Protein AF-A0A1G4I4I5-F1 (afdb_monomer_lite)

Foldseek 3Di:
DDDDDDDPPPDPPP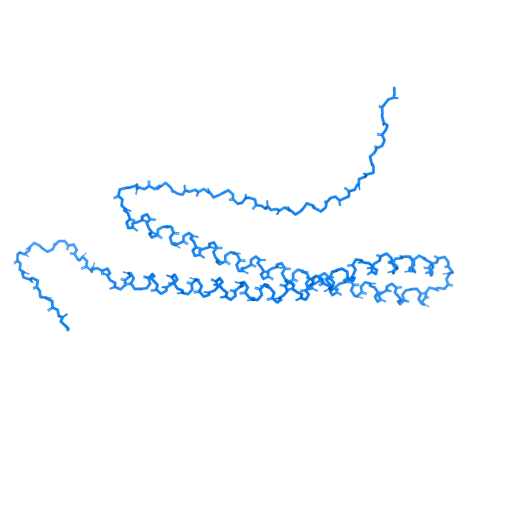PPPPPPDPDDDDPPPDVVVVVVVVLVVLLVVLVVVLVVLVVVLVVLVVVLVVLVVLLVVLVVQLVVDPDPVSVVVSVVVNVVSVVVSVVSVVVNVVSVVVSVVSSVVSVVVSVVSVVVVVVVVVPDDPPPPDDPDDDDDDDDD

pLDDT: mean 70.15, std 22.02, range [28.67, 96.56]

Secondary structure (DSSP, 8-state):
----------------------PPPP-TT-HHHHHHHHHHHHHHHHHHHHHHHHHHHHHHHHHHHHHHHHHHHHHHHHHH--SHHHHHHHHHHHHHHHHHHHHHHHHHHHHHHHHHHHHHHHHHHHHHHHHHHHHHHHT----PSP-----------

Radius of gyration: 29.22 Å; chains: 1; bounding box: 71×52×80 Å

Sequence (157 aa):
MLTKGAVVFWSAIAAVQVLTVTTAVNDATNTLAHGSNSWCTESQHLEATIAAVSKEVSARRRTAAQDELTMRMWNVARNAAAAGSERAKFALLYLYGLGTAQRNRENAAPLEQEATAVSRLLAARLENYAAAQAAADFSQPVINAPETARGTVTSRA

Organism: Trypanosoma equiperdum (NCBI:txid5694)

Structure (mmCIF, N/CA/C/O backbone):
data_AF-A0A1G4I4I5-F1
#
_entry.id   AF-A0A1G4I4I5-F1
#
loop_
_atom_site.group_PDB
_atom_site.id
_atom_site.type_symbol
_atom_site.label_atom_id
_atom_site.label_alt_id
_atom_site.label_comp_id
_atom_site.label_asym_id
_atom_site.label_entity_id
_atom_site.label_seq_id
_atom_site.pdbx_PDB_ins_code
_atom_site.Cartn_x
_atom_site.Cartn_y
_atom_site.Cartn_z
_atom_site.occupancy
_atom_site.B_iso_or_equiv
_atom_site.auth_seq_id
_atom_site.auth_comp_id
_atom_site.auth_asym_id
_atom_site.auth_atom_id
_atom_site.pdbx_PDB_model_num
ATOM 1 N N . MET A 1 1 ? 1.767 39.458 26.221 1.00 37.09 1 MET A N 1
ATOM 2 C CA . MET A 1 1 ? 1.439 38.017 26.283 1.00 37.09 1 MET A CA 1
ATOM 3 C C . MET A 1 1 ? 0.497 37.699 25.124 1.00 37.09 1 MET A C 1
ATOM 5 O O . MET A 1 1 ? -0.685 37.990 25.189 1.00 37.09 1 MET A O 1
ATOM 9 N N . LEU A 1 2 ? 1.076 37.243 24.016 1.00 28.67 2 LEU A N 1
ATOM 10 C CA . LEU A 1 2 ? 0.493 36.924 22.700 1.00 28.67 2 LEU A CA 1
ATOM 11 C C . LEU A 1 2 ? 1.082 35.532 22.392 1.00 28.67 2 LEU A C 1
ATOM 13 O O . LEU A 1 2 ? 2.274 35.361 22.607 1.00 28.67 2 LEU A O 1
ATOM 17 N N . THR A 1 3 ? 0.383 34.467 22.005 1.00 29.62 3 THR A N 1
ATOM 18 C CA . THR A 1 3 ? -0.608 34.260 20.934 1.00 29.62 3 THR A CA 1
ATOM 19 C C . THR A 1 3 ? -1.259 32.878 21.173 1.00 29.62 3 THR A C 1
ATOM 21 O O . THR A 1 3 ? -0.620 31.989 21.721 1.00 29.62 3 THR A O 1
ATOM 24 N N . LYS A 1 4 ? -2.587 32.740 21.054 1.00 31.20 4 LYS A N 1
ATOM 25 C CA . LYS A 1 4 ? -3.346 32.212 19.894 1.00 31.20 4 LYS A CA 1
ATOM 26 C C . LYS A 1 4 ? -2.904 30.823 19.402 1.00 31.20 4 LYS A C 1
ATOM 28 O O . LYS A 1 4 ? -1.755 30.611 19.045 1.00 31.20 4 LYS A O 1
ATOM 33 N N . GLY A 1 5 ? -3.873 29.905 19.398 1.00 39.44 5 GLY A N 1
ATOM 34 C CA . GLY A 1 5 ? -3.693 28.483 19.145 1.00 39.44 5 GLY A CA 1
ATOM 35 C C . GLY A 1 5 ? -3.458 28.084 17.692 1.00 39.44 5 GLY A C 1
ATOM 36 O O . GLY A 1 5 ? -3.638 28.862 16.760 1.00 39.44 5 GLY A O 1
ATOM 37 N N . ALA A 1 6 ? -3.109 26.811 17.540 1.00 31.81 6 ALA A N 1
ATOM 38 C CA . ALA A 1 6 ? -3.077 26.103 16.276 1.00 31.81 6 ALA A CA 1
ATOM 39 C C . ALA A 1 6 ? -3.621 24.689 16.514 1.00 31.81 6 ALA A C 1
ATOM 41 O O . ALA A 1 6 ? -2.998 23.858 17.173 1.00 31.81 6 ALA A O 1
ATOM 42 N N . VAL A 1 7 ? -4.824 24.449 15.997 1.00 32.94 7 VAL A N 1
ATOM 43 C CA . VAL A 1 7 ? -5.354 23.112 15.736 1.00 32.94 7 VAL A CA 1
ATOM 44 C C . VAL A 1 7 ? -4.457 22.513 14.658 1.00 32.94 7 VAL A C 1
ATOM 46 O O . VAL A 1 7 ? -4.441 22.998 13.528 1.00 32.94 7 VAL A O 1
ATOM 49 N N . VAL A 1 8 ? -3.666 21.501 15.010 1.00 35.94 8 VAL A N 1
ATOM 50 C CA . VAL A 1 8 ? -2.813 20.794 14.051 1.00 35.94 8 VAL A CA 1
ATOM 51 C C . VAL A 1 8 ? -3.710 19.865 13.234 1.00 35.94 8 VAL A C 1
ATOM 53 O O . VAL A 1 8 ? -3.944 18.715 13.596 1.00 35.94 8 VAL A O 1
ATOM 56 N N . PHE A 1 9 ? -4.259 20.398 12.143 1.00 31.33 9 PHE A N 1
ATOM 57 C CA . PHE A 1 9 ? -4.753 19.610 11.019 1.00 31.33 9 PHE A CA 1
ATOM 58 C C . PHE A 1 9 ? -3.569 18.796 10.488 1.00 31.33 9 PHE A C 1
ATOM 60 O O . PHE A 1 9 ? -2.602 19.359 9.977 1.00 31.33 9 PHE A O 1
ATOM 67 N N . TRP A 1 10 ? -3.608 17.475 10.651 1.00 32.09 10 TRP A N 1
ATOM 68 C CA . TRP A 1 10 ? -2.616 16.591 10.048 1.00 32.09 10 TRP A CA 1
ATOM 69 C C . TRP A 1 10 ? -2.856 16.551 8.540 1.00 32.09 10 TRP A C 1
ATOM 71 O O . TRP A 1 10 ? -3.684 15.795 8.036 1.00 32.09 10 TRP A O 1
ATOM 81 N N . SER A 1 11 ? -2.146 17.419 7.826 1.00 31.55 11 SER A N 1
ATOM 82 C CA . SER A 1 11 ? -1.996 17.361 6.380 1.00 31.55 11 SER A CA 1
ATOM 83 C C . SER A 1 11 ? -1.372 16.020 5.996 1.00 31.55 11 SER A C 1
ATOM 85 O 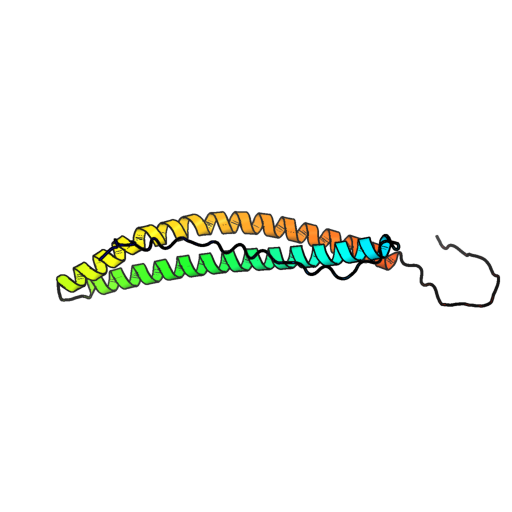O . SER A 1 11 ? -0.270 15.691 6.435 1.00 31.55 11 SER A O 1
ATOM 87 N N . ALA A 1 12 ? -2.064 15.254 5.154 1.00 36.25 12 ALA A N 1
ATOM 88 C CA . ALA A 1 12 ? -1.469 14.144 4.428 1.00 36.25 12 ALA A CA 1
ATOM 89 C C . ALA A 1 12 ? -0.418 14.715 3.465 1.00 36.25 12 ALA A C 1
ATOM 91 O O . ALA A 1 12 ? -0.733 15.153 2.360 1.00 36.25 12 ALA A O 1
ATOM 92 N N . ILE A 1 13 ? 0.837 14.759 3.907 1.00 36.09 13 ILE A N 1
ATOM 93 C CA . ILE A 1 13 ? 1.968 15.018 3.024 1.00 36.09 13 ILE A CA 1
ATOM 94 C C . ILE A 1 13 ? 2.162 13.735 2.219 1.00 36.09 13 ILE A C 1
ATOM 96 O O . ILE A 1 13 ? 2.796 12.785 2.677 1.00 36.09 13 ILE A O 1
ATOM 100 N N . ALA A 1 14 ? 1.590 13.695 1.017 1.00 43.66 14 ALA A N 1
ATOM 101 C CA . ALA A 1 14 ? 2.098 12.832 -0.034 1.00 43.66 14 ALA A CA 1
ATOM 102 C C . ALA A 1 14 ? 3.527 13.307 -0.323 1.00 43.66 14 ALA A C 1
ATOM 104 O O . ALA A 1 14 ? 3.743 14.269 -1.059 1.00 43.66 14 ALA A O 1
ATOM 105 N N . ALA A 1 15 ? 4.504 12.693 0.342 1.00 37.53 15 ALA A N 1
ATOM 106 C CA . ALA A 1 15 ? 5.907 12.909 0.054 1.00 37.53 15 ALA A CA 1
ATOM 107 C C . ALA A 1 15 ? 6.194 12.301 -1.324 1.00 37.53 15 ALA A C 1
ATOM 109 O O . ALA A 1 15 ? 6.621 11.155 -1.440 1.00 37.53 15 ALA A O 1
ATOM 110 N N . VAL A 1 16 ? 5.927 13.074 -2.378 1.00 39.69 16 VAL A N 1
ATOM 111 C CA . VAL A 1 16 ? 6.567 12.883 -3.676 1.00 39.69 16 VAL A CA 1
ATOM 112 C C . VAL A 1 16 ? 8.046 13.128 -3.416 1.00 39.69 16 VAL A C 1
ATOM 114 O O . VAL A 1 16 ? 8.497 14.268 -3.317 1.00 39.69 16 VAL A O 1
ATOM 117 N N . GLN A 1 17 ? 8.794 12.053 -3.186 1.00 39.28 17 GLN A N 1
ATOM 118 C CA . GLN A 1 17 ? 10.242 12.140 -3.138 1.00 39.28 17 GLN A CA 1
ATOM 119 C C . GLN A 1 17 ? 10.696 12.506 -4.548 1.00 39.28 17 GLN A C 1
ATOM 121 O O . GLN A 1 17 ? 10.663 11.680 -5.458 1.00 39.28 17 GLN A O 1
ATOM 126 N N . VAL A 1 18 ? 11.060 13.774 -4.733 1.00 37.41 18 VAL A N 1
ATOM 127 C CA . VAL A 1 18 ? 11.814 14.220 -5.900 1.00 37.41 18 VAL A CA 1
ATOM 128 C C . VAL A 1 18 ? 13.151 13.489 -5.832 1.00 37.41 18 VAL A C 1
ATOM 130 O O . VAL A 1 18 ? 14.021 13.835 -5.036 1.00 37.41 18 VAL A O 1
ATOM 133 N N . LEU A 1 19 ? 13.274 12.420 -6.615 1.00 37.25 19 LEU A N 1
ATOM 134 C CA . LEU A 1 19 ? 14.515 11.684 -6.790 1.00 37.25 19 LEU A CA 1
ATOM 135 C C . LEU A 1 19 ? 15.469 12.602 -7.568 1.00 37.25 19 LEU A C 1
ATOM 137 O O . LEU A 1 19 ? 15.355 12.751 -8.782 1.00 37.25 19 LEU A O 1
ATOM 141 N N . THR A 1 20 ? 16.373 13.290 -6.873 1.00 34.66 20 THR A N 1
ATOM 142 C CA . THR A 1 20 ? 17.447 14.046 -7.523 1.00 34.66 20 THR A CA 1
ATOM 143 C C . THR A 1 20 ? 18.436 13.057 -8.132 1.00 34.66 20 THR A C 1
ATOM 145 O O . THR A 1 20 ? 19.254 12.468 -7.428 1.00 34.66 20 THR A O 1
ATOM 148 N N . VAL A 1 21 ? 18.316 12.858 -9.445 1.00 43.41 21 VAL A N 1
ATOM 149 C CA . VAL A 1 21 ? 19.215 12.053 -10.276 1.00 43.41 21 VAL A CA 1
ATOM 150 C C . VAL A 1 21 ? 20.559 12.773 -10.384 1.00 43.41 21 VAL A C 1
ATOM 152 O O . VAL A 1 21 ? 20.654 13.850 -10.968 1.00 43.41 21 VAL A O 1
ATOM 155 N N . THR A 1 22 ? 21.617 12.180 -9.836 1.00 37.47 22 THR A N 1
ATOM 156 C CA . THR A 1 22 ? 22.992 12.555 -10.174 1.00 37.47 22 THR A CA 1
ATOM 157 C C . THR A 1 22 ? 23.312 11.965 -11.543 1.00 37.47 22 THR A C 1
ATOM 159 O O . THR A 1 22 ? 23.534 10.762 -11.669 1.00 37.47 22 THR A O 1
ATOM 162 N N . THR A 1 23 ? 23.298 12.792 -12.585 1.00 44.53 23 THR A N 1
ATOM 163 C CA . THR A 1 23 ? 23.715 12.395 -13.933 1.00 44.53 23 THR A CA 1
ATOM 164 C C . THR A 1 23 ? 25.219 12.117 -13.944 1.00 44.53 23 THR A C 1
ATOM 166 O O . THR A 1 23 ? 26.009 13.020 -13.659 1.00 44.53 23 THR A O 1
ATOM 169 N N . ALA A 1 24 ? 25.625 10.891 -14.277 1.00 44.00 24 ALA A N 1
ATOM 170 C CA . ALA A 1 24 ? 27.019 10.586 -14.586 1.00 44.00 24 ALA A CA 1
ATOM 171 C C . ALA A 1 24 ? 27.478 11.426 -15.793 1.00 44.00 24 ALA A C 1
ATOM 173 O O . ALA A 1 24 ? 26.716 11.648 -16.735 1.00 44.00 24 ALA A O 1
ATOM 174 N N . VAL A 1 25 ? 28.706 11.943 -15.719 1.00 41.78 25 VAL A N 1
ATOM 175 C CA . VAL A 1 25 ? 29.278 12.903 -16.673 1.00 41.78 25 VAL A CA 1
ATOM 176 C C . VAL A 1 25 ? 29.317 12.290 -18.077 1.00 41.78 25 VAL A C 1
ATOM 178 O O . VAL A 1 25 ? 29.929 11.248 -18.294 1.00 41.78 25 VAL A O 1
ATOM 181 N N . ASN A 1 26 ? 28.622 12.944 -19.009 1.00 44.88 26 ASN A N 1
ATOM 182 C CA . ASN A 1 26 ? 28.440 12.525 -20.395 1.00 44.88 26 ASN A CA 1
ATOM 183 C C . ASN A 1 26 ? 29.598 13.015 -21.275 1.00 44.88 26 ASN A C 1
ATOM 185 O O . ASN A 1 26 ? 29.906 14.207 -21.268 1.00 44.88 26 ASN A O 1
ATOM 189 N N . ASP A 1 27 ? 30.167 12.132 -22.095 1.00 45.25 27 ASP A N 1
ATOM 190 C CA . ASP A 1 27 ? 30.977 12.533 -23.248 1.00 45.25 27 ASP A CA 1
ATOM 191 C C . ASP A 1 27 ? 30.036 12.772 -24.442 1.00 45.25 27 ASP A C 1
ATOM 193 O O . ASP A 1 27 ? 29.489 11.840 -25.033 1.00 45.25 27 ASP A O 1
ATOM 197 N N . ALA A 1 28 ? 29.783 14.046 -24.751 1.00 52.50 28 ALA A N 1
ATOM 198 C CA . ALA A 1 28 ? 28.795 14.488 -25.740 1.00 52.50 28 ALA A CA 1
ATOM 199 C C . ALA A 1 28 ? 29.166 14.149 -27.199 1.00 52.50 28 ALA A C 1
ATOM 201 O O . ALA A 1 28 ? 28.379 14.408 -28.109 1.00 52.50 28 ALA A O 1
ATOM 202 N N . THR A 1 29 ? 30.353 13.589 -27.442 1.00 51.47 29 THR A N 1
ATOM 203 C CA . THR A 1 29 ? 30.849 13.289 -28.793 1.00 51.47 29 THR A CA 1
ATOM 204 C C . THR A 1 29 ? 30.511 11.878 -29.277 1.00 51.47 29 THR A C 1
ATOM 206 O O . THR A 1 29 ? 30.548 11.619 -30.479 1.00 51.47 29 THR A O 1
ATOM 209 N N . ASN A 1 30 ? 30.118 10.975 -28.374 1.00 48.97 30 ASN A N 1
ATOM 210 C CA . ASN A 1 30 ? 29.831 9.580 -28.696 1.00 48.97 30 ASN A CA 1
ATOM 211 C C . ASN A 1 30 ? 28.327 9.297 -28.560 1.00 48.97 30 ASN A C 1
ATOM 213 O O . ASN A 1 30 ? 27.836 8.827 -27.533 1.00 48.97 30 ASN A O 1
ATOM 217 N N . THR A 1 31 ? 27.574 9.633 -29.609 1.00 51.16 31 THR A N 1
ATOM 218 C CA . THR A 1 31 ? 26.100 9.591 -29.640 1.00 51.16 31 THR A CA 1
ATOM 219 C C . THR A 1 31 ? 25.519 8.204 -29.349 1.00 51.16 31 THR A C 1
ATOM 221 O O . THR A 1 31 ? 24.437 8.111 -28.771 1.00 51.16 31 THR A O 1
ATOM 224 N N . LEU A 1 32 ? 26.247 7.131 -29.676 1.00 45.31 32 LEU A N 1
ATOM 225 C CA . LEU A 1 32 ? 25.863 5.749 -29.367 1.00 45.31 32 LEU A CA 1
ATOM 226 C C . LEU A 1 32 ? 26.037 5.420 -27.879 1.00 45.31 32 LEU A C 1
ATOM 228 O O . LEU A 1 32 ? 25.131 4.856 -27.271 1.00 45.31 32 LEU A O 1
ATOM 232 N N . ALA A 1 33 ? 27.155 5.826 -27.269 1.00 48.62 33 ALA A N 1
ATOM 233 C CA . ALA A 1 33 ? 27.371 5.662 -25.830 1.00 48.62 33 ALA A CA 1
ATOM 234 C C . ALA A 1 33 ? 26.378 6.510 -25.011 1.00 48.62 33 ALA A C 1
ATOM 236 O O . ALA A 1 33 ? 25.849 6.055 -23.996 1.00 48.62 33 ALA A O 1
ATOM 237 N N . HIS A 1 34 ? 26.057 7.715 -25.493 1.00 52.47 34 HIS A N 1
ATOM 238 C CA . HIS A 1 34 ? 25.037 8.574 -24.896 1.00 52.47 34 HIS A CA 1
ATOM 239 C C . HIS A 1 34 ? 23.627 7.963 -25.011 1.00 52.47 34 HIS A C 1
ATOM 241 O O . HIS A 1 34 ? 22.888 7.923 -24.026 1.00 52.47 34 HIS A O 1
ATOM 247 N N . GLY A 1 35 ? 23.282 7.402 -26.178 1.00 52.84 35 GLY A N 1
ATOM 248 C CA . GLY A 1 35 ? 22.033 6.667 -26.399 1.00 52.84 35 GLY A CA 1
ATOM 249 C C . GLY A 1 35 ? 21.905 5.435 -25.498 1.00 52.84 35 GLY A C 1
ATOM 250 O O . GLY A 1 35 ? 20.894 5.284 -24.815 1.00 52.84 35 GLY A O 1
ATOM 251 N N . SER A 1 36 ? 22.959 4.619 -25.403 1.00 55.06 36 SER A N 1
ATOM 252 C CA . SER A 1 36 ? 22.995 3.425 -24.548 1.00 55.06 36 SER A CA 1
ATOM 253 C C . SER A 1 36 ? 22.812 3.757 -23.063 1.00 55.06 36 SER A C 1
ATOM 255 O O . SER A 1 36 ? 22.017 3.106 -22.388 1.00 55.06 36 SER A O 1
ATOM 257 N N . ASN A 1 37 ? 23.485 4.790 -22.540 1.00 60.53 37 ASN A N 1
ATOM 258 C CA . ASN A 1 37 ? 23.313 5.207 -21.142 1.00 60.53 37 ASN A CA 1
ATOM 259 C C . ASN A 1 37 ? 21.897 5.730 -20.856 1.00 60.53 37 ASN A C 1
ATOM 261 O O . ASN A 1 37 ? 21.353 5.476 -19.777 1.00 60.53 37 ASN A O 1
ATOM 265 N N . SER A 1 38 ? 21.280 6.427 -21.816 1.00 63.44 38 SER A N 1
ATOM 266 C CA . SER A 1 38 ? 19.898 6.902 -21.681 1.00 63.44 38 SER A CA 1
ATOM 267 C C . SER A 1 38 ? 18.894 5.745 -21.599 1.00 63.44 38 SER A C 1
ATOM 269 O O . SER A 1 38 ? 17.973 5.788 -20.785 1.00 63.44 38 SER A O 1
ATOM 271 N N . TRP A 1 39 ? 19.111 4.669 -22.365 1.00 66.25 39 TRP A N 1
ATOM 272 C CA . TRP A 1 39 ? 18.239 3.491 -22.376 1.00 66.25 39 TRP A CA 1
ATOM 273 C C . TRP A 1 39 ? 18.384 2.643 -21.113 1.00 66.25 39 TRP A C 1
ATOM 275 O O . TRP A 1 39 ? 17.376 2.243 -20.532 1.00 66.25 39 TRP A O 1
ATOM 285 N N . CYS A 1 40 ? 19.613 2.438 -20.629 1.00 70.06 40 CYS A N 1
ATOM 286 C CA . CYS A 1 40 ? 19.844 1.763 -19.351 1.00 70.06 40 CYS A CA 1
ATOM 287 C C . CYS A 1 40 ? 19.181 2.526 -18.192 1.00 70.06 40 CYS A C 1
ATOM 289 O O . CYS A 1 40 ? 18.522 1.920 -17.349 1.00 70.06 40 CYS A O 1
ATOM 291 N N . THR A 1 41 ? 19.282 3.859 -18.184 1.00 75.44 41 THR A N 1
ATOM 292 C CA . THR A 1 41 ? 18.648 4.703 -17.156 1.00 75.44 41 THR A CA 1
ATOM 293 C C . THR A 1 41 ? 17.118 4.613 -17.210 1.00 75.44 41 THR A C 1
ATOM 295 O O . THR A 1 41 ? 16.473 4.442 -16.176 1.00 75.44 41 THR A O 1
ATOM 298 N N . GLU A 1 42 ? 16.527 4.661 -18.408 1.00 77.25 42 GLU A N 1
ATOM 299 C CA . GLU A 1 42 ? 15.076 4.519 -18.590 1.00 77.25 42 GLU A CA 1
ATOM 300 C C . GLU A 1 42 ? 14.582 3.140 -18.121 1.00 77.25 42 GLU A C 1
ATOM 302 O O . GLU A 1 42 ? 13.574 3.057 -17.421 1.00 77.25 42 GLU A O 1
ATOM 307 N N . SER A 1 43 ? 15.306 2.058 -18.433 1.00 78.19 43 SER A N 1
ATOM 308 C CA . SER A 1 43 ? 14.938 0.702 -17.994 1.00 78.19 43 SER A CA 1
ATOM 309 C C . SER A 1 43 ? 14.896 0.575 -16.464 1.00 78.19 43 SER A C 1
ATOM 311 O O . SER A 1 43 ? 13.896 0.115 -15.910 1.00 78.19 43 SER A O 1
ATOM 313 N N . GLN A 1 44 ? 15.909 1.104 -15.768 1.00 80.75 44 GLN A N 1
ATOM 314 C CA . GLN A 1 44 ? 15.956 1.132 -14.303 1.00 80.75 44 GLN A CA 1
ATOM 315 C C . GLN A 1 44 ? 14.821 1.974 -13.710 1.00 80.75 44 GLN A C 1
ATOM 317 O O . GLN A 1 44 ? 14.230 1.604 -12.692 1.00 80.75 44 GLN A O 1
ATOM 322 N N . HIS A 1 45 ? 14.476 3.098 -14.345 1.00 80.44 45 HIS A N 1
ATOM 323 C CA . HIS A 1 45 ? 13.336 3.908 -13.923 1.00 80.44 45 HIS A CA 1
ATOM 324 C C . HIS A 1 45 ? 12.000 3.173 -14.083 1.00 80.44 45 HIS A C 1
ATOM 326 O O . HIS A 1 45 ? 11.150 3.256 -13.190 1.00 80.44 45 HIS A O 1
ATOM 332 N N . LEU A 1 46 ? 11.809 2.427 -15.173 1.00 84.38 46 LEU A N 1
ATOM 333 C CA . LEU A 1 46 ? 10.600 1.630 -15.392 1.00 84.38 46 LEU A CA 1
ATOM 334 C C . LEU A 1 46 ? 10.467 0.509 -14.352 1.00 84.38 46 LEU A C 1
ATOM 336 O O . LEU A 1 46 ? 9.399 0.364 -13.755 1.00 84.38 46 LEU A O 1
ATOM 340 N N . GLU A 1 47 ? 11.546 -0.223 -14.066 1.00 85.62 47 GLU A N 1
ATOM 341 C CA . GLU A 1 47 ? 11.575 -1.259 -13.023 1.00 85.62 47 GLU A CA 1
ATOM 342 C C . GLU A 1 47 ? 11.246 -0.692 -11.638 1.00 85.62 47 GLU A C 1
ATOM 344 O O . GLU A 1 47 ? 10.371 -1.210 -10.934 1.00 85.62 47 GLU A O 1
ATOM 349 N N . ALA A 1 48 ? 11.891 0.416 -11.261 1.00 82.81 48 ALA A N 1
ATOM 350 C CA . ALA A 1 48 ? 11.631 1.090 -9.994 1.00 82.81 48 ALA A CA 1
ATOM 351 C C . ALA A 1 48 ? 10.169 1.557 -9.884 1.00 82.81 48 ALA A C 1
ATOM 353 O O . ALA A 1 48 ? 9.553 1.426 -8.824 1.00 82.81 48 ALA A O 1
ATOM 354 N N . THR A 1 49 ? 9.589 2.050 -10.982 1.00 80.00 49 THR A N 1
ATOM 355 C CA . THR A 1 49 ? 8.185 2.480 -11.033 1.00 80.00 49 THR A CA 1
ATOM 356 C C . THR A 1 49 ? 7.233 1.299 -10.844 1.00 80.00 49 THR A C 1
ATOM 358 O O . THR A 1 49 ? 6.311 1.384 -10.032 1.00 80.00 49 THR A O 1
ATOM 361 N N . ILE A 1 50 ? 7.471 0.168 -11.518 1.00 85.06 50 ILE A N 1
ATOM 362 C CA . ILE A 1 50 ? 6.675 -1.059 -11.342 1.00 85.06 50 ILE A CA 1
ATOM 363 C C . ILE A 1 50 ? 6.741 -1.537 -9.883 1.00 85.06 50 ILE A C 1
ATOM 365 O O . ILE A 1 50 ? 5.707 -1.837 -9.276 1.00 85.06 50 ILE A O 1
ATOM 369 N N . ALA A 1 51 ? 7.939 -1.558 -9.292 1.00 84.19 51 ALA A N 1
ATOM 370 C CA . ALA A 1 51 ? 8.132 -1.949 -7.899 1.00 84.19 51 ALA A CA 1
ATOM 371 C C . ALA A 1 51 ? 7.412 -1.000 -6.922 1.00 84.19 51 ALA A C 1
ATOM 373 O O . ALA A 1 51 ? 6.778 -1.457 -5.966 1.00 84.19 51 ALA A O 1
ATOM 374 N N . ALA A 1 52 ? 7.459 0.312 -7.171 1.00 84.44 52 ALA A N 1
ATOM 375 C CA . ALA A 1 52 ? 6.777 1.316 -6.358 1.00 84.44 52 ALA A CA 1
ATOM 376 C C . ALA A 1 52 ? 5.248 1.168 -6.414 1.00 84.44 52 ALA A C 1
ATOM 378 O O . ALA A 1 52 ? 4.600 1.166 -5.365 1.00 84.44 52 ALA A O 1
ATOM 379 N N . VAL A 1 53 ? 4.680 0.966 -7.608 1.00 85.12 53 VAL A N 1
ATOM 380 C CA . VAL A 1 53 ? 3.242 0.712 -7.797 1.00 85.12 53 VAL A CA 1
ATOM 381 C C . VAL A 1 53 ? 2.806 -0.539 -7.026 1.00 85.12 53 VAL A C 1
ATOM 383 O O . VAL A 1 53 ? 1.850 -0.490 -6.252 1.00 85.12 53 VAL A O 1
ATOM 386 N N . SER A 1 54 ? 3.548 -1.643 -7.156 1.00 86.31 54 SER A N 1
ATOM 387 C CA . SER A 1 54 ? 3.265 -2.893 -6.433 1.00 86.31 54 SER A CA 1
ATOM 388 C C . SER A 1 54 ? 3.318 -2.720 -4.907 1.00 86.31 54 SER A C 1
ATOM 390 O O . SER A 1 54 ? 2.456 -3.220 -4.170 1.00 86.31 54 SER A O 1
ATOM 392 N N . LYS A 1 55 ? 4.306 -1.961 -4.416 1.00 86.00 55 LYS A N 1
ATOM 393 C CA . LYS A 1 55 ? 4.459 -1.651 -2.992 1.00 86.00 55 LYS A CA 1
ATOM 394 C C . LYS A 1 55 ? 3.282 -0.836 -2.458 1.00 86.00 55 LYS A C 1
ATOM 396 O O . LYS A 1 55 ? 2.778 -1.165 -1.383 1.00 86.00 55 LYS A O 1
ATOM 401 N N . GLU A 1 56 ? 2.840 0.185 -3.189 1.00 86.31 56 GLU A N 1
ATOM 402 C CA . GLU A 1 56 ? 1.701 1.027 -2.804 1.00 86.31 56 GLU A CA 1
ATOM 403 C C . GLU A 1 56 ? 0.403 0.211 -2.754 1.00 86.31 56 GLU A C 1
ATOM 405 O O . GLU A 1 56 ? -0.292 0.222 -1.737 1.00 86.31 56 GLU A O 1
ATOM 410 N N . VAL A 1 57 ? 0.120 -0.593 -3.786 1.00 86.88 57 VAL A N 1
ATOM 411 C CA . VAL A 1 57 ? -1.043 -1.500 -3.807 1.00 86.88 57 VAL A CA 1
ATOM 412 C C . VAL A 1 57 ? -1.032 -2.441 -2.600 1.00 86.88 57 VAL A C 1
ATOM 414 O O . VAL A 1 57 ? -2.023 -2.570 -1.878 1.00 86.88 57 VAL A O 1
ATOM 417 N N . SER A 1 58 ? 0.116 -3.064 -2.326 1.00 88.25 58 SER A N 1
ATOM 418 C CA . SER A 1 58 ? 0.283 -3.975 -1.190 1.00 88.25 58 SER A CA 1
ATOM 419 C C . SER A 1 58 ? 0.144 -3.268 0.162 1.00 88.25 58 SER A C 1
ATOM 421 O O . SER A 1 58 ? -0.315 -3.868 1.138 1.00 88.25 58 SER A O 1
ATOM 423 N N . ALA A 1 59 ? 0.554 -2.002 0.261 1.00 87.50 59 ALA A N 1
ATOM 424 C CA . ALA A 1 59 ? 0.355 -1.192 1.457 1.00 87.50 59 ALA A CA 1
ATOM 425 C C . ALA A 1 59 ? -1.135 -0.906 1.678 1.00 87.50 59 ALA A C 1
ATOM 427 O O . ALA A 1 59 ? -1.644 -1.192 2.760 1.00 87.50 59 ALA A O 1
ATOM 428 N N . ARG A 1 60 ? -1.860 -0.452 0.648 1.00 86.62 60 ARG A N 1
ATOM 429 C CA . ARG A 1 60 ? -3.294 -0.140 0.765 1.00 86.62 60 ARG A CA 1
ATOM 430 C C . ARG A 1 60 ? -4.149 -1.355 1.085 1.00 86.62 60 ARG A C 1
ATOM 432 O O . ARG A 1 60 ? -5.013 -1.261 1.954 1.00 86.62 60 ARG A O 1
ATOM 439 N N . ARG A 1 61 ? -3.862 -2.508 0.470 1.00 88.44 61 ARG A N 1
ATOM 440 C CA . ARG A 1 61 ? -4.500 -3.789 0.819 1.00 88.44 61 ARG A CA 1
ATOM 441 C C . ARG A 1 61 ? -4.341 -4.121 2.300 1.00 88.44 61 ARG A C 1
ATOM 443 O O . ARG A 1 61 ? -5.314 -4.473 2.963 1.00 88.44 61 ARG A O 1
ATOM 450 N N . ARG A 1 62 ? -3.118 -3.998 2.829 1.00 90.50 62 ARG A N 1
ATOM 451 C CA . ARG A 1 62 ? -2.837 -4.275 4.245 1.00 90.50 62 ARG A CA 1
ATOM 452 C C . ARG A 1 62 ? -3.561 -3.302 5.166 1.00 90.50 62 ARG A C 1
ATOM 454 O O . ARG A 1 62 ? -4.151 -3.759 6.139 1.00 90.50 62 ARG A O 1
ATOM 461 N N . THR A 1 63 ? -3.565 -2.011 4.843 1.00 90.06 63 THR A N 1
ATOM 462 C CA . THR A 1 63 ? -4.306 -1.001 5.609 1.00 90.06 63 THR A CA 1
ATOM 463 C C . THR A 1 63 ? -5.799 -1.309 5.626 1.00 90.06 63 THR A C 1
ATOM 465 O O . THR A 1 63 ? -6.384 -1.387 6.700 1.00 90.06 63 THR A O 1
ATOM 468 N N . ALA A 1 64 ? -6.405 -1.580 4.465 1.00 88.75 64 ALA A N 1
ATOM 469 C CA . ALA A 1 64 ? -7.822 -1.921 4.386 1.00 88.75 64 ALA A CA 1
ATOM 470 C C . ALA A 1 64 ? -8.154 -3.158 5.240 1.00 88.75 64 ALA A C 1
ATOM 472 O O . ALA A 1 64 ? -9.103 -3.121 6.017 1.00 88.75 64 ALA A O 1
ATOM 473 N N . ALA A 1 65 ? -7.338 -4.218 5.170 1.00 90.19 65 ALA A N 1
ATOM 474 C CA . ALA A 1 65 ? -7.513 -5.420 5.989 1.00 90.19 65 ALA A CA 1
ATOM 475 C C . ALA A 1 65 ? -7.365 -5.147 7.500 1.00 90.19 65 ALA A C 1
ATOM 477 O O . ALA A 1 65 ? -8.147 -5.656 8.307 1.00 90.19 65 ALA A O 1
ATOM 478 N N . GLN A 1 66 ? -6.382 -4.333 7.896 1.00 93.81 66 GLN A N 1
ATOM 479 C CA . GLN A 1 66 ? -6.175 -3.930 9.291 1.00 93.81 66 GLN A CA 1
ATOM 480 C C . GLN A 1 66 ? -7.335 -3.086 9.827 1.00 93.81 66 GLN A C 1
ATOM 482 O O . GLN A 1 66 ? -7.746 -3.279 10.976 1.00 93.81 66 GLN A O 1
ATOM 487 N N . ASP A 1 67 ? -7.902 -2.207 9.003 1.00 92.38 67 ASP A N 1
ATOM 488 C CA . ASP A 1 67 ? -9.084 -1.425 9.356 1.00 92.38 67 ASP A CA 1
ATOM 489 C C . ASP A 1 67 ? -10.285 -2.341 9.621 1.00 92.38 67 ASP A C 1
ATOM 491 O O . ASP A 1 67 ? -10.981 -2.171 10.625 1.00 92.38 67 ASP A O 1
ATOM 495 N N . GLU A 1 68 ? -10.506 -3.367 8.786 1.00 90.25 68 GLU A N 1
ATOM 496 C CA . GLU A 1 68 ? -11.593 -4.325 9.023 1.00 90.25 68 GLU A CA 1
ATOM 497 C C . GLU A 1 68 ? -11.427 -5.066 10.351 1.00 90.25 68 GLU A C 1
ATOM 499 O O . GLU A 1 68 ? -12.395 -5.237 11.099 1.00 90.25 68 GLU A O 1
ATOM 504 N N . LEU A 1 69 ? -10.205 -5.523 10.641 1.00 93.12 69 LEU A N 1
ATOM 505 C CA . LEU A 1 69 ? -9.889 -6.238 11.875 1.00 93.12 69 LEU A CA 1
ATOM 506 C C . LEU A 1 69 ? -10.103 -5.340 13.092 1.00 93.12 69 LEU A C 1
ATOM 508 O O . LEU A 1 69 ? -10.757 -5.751 14.050 1.00 93.12 69 LEU A O 1
ATOM 512 N N . THR A 1 70 ? -9.627 -4.100 13.029 1.00 94.12 70 THR A N 1
ATOM 513 C CA . THR A 1 70 ? -9.792 -3.105 14.096 1.00 94.12 70 THR A CA 1
ATOM 514 C C . THR A 1 70 ? -11.267 -2.823 14.365 1.00 94.12 70 THR A C 1
ATOM 516 O O . THR A 1 70 ? -11.714 -2.861 15.513 1.00 94.12 70 THR A O 1
ATOM 519 N N . MET A 1 71 ? -12.061 -2.654 13.308 1.00 94.12 71 MET A N 1
ATOM 520 C CA . MET A 1 71 ? -13.507 -2.462 13.410 1.00 94.12 71 MET A CA 1
ATOM 521 C C . MET A 1 71 ? -14.216 -3.667 14.040 1.00 94.12 71 MET A C 1
ATOM 523 O O . MET A 1 71 ? -15.094 -3.500 14.892 1.00 94.12 71 MET A O 1
ATOM 527 N N . ARG A 1 72 ? -13.825 -4.896 13.673 1.00 92.56 72 ARG A N 1
ATOM 528 C CA . ARG A 1 72 ? -14.352 -6.117 14.304 1.00 92.56 72 ARG A CA 1
ATOM 529 C C . ARG A 1 72 ? -13.979 -6.186 15.782 1.00 92.56 72 ARG A C 1
ATOM 531 O O . ARG A 1 72 ? -14.849 -6.489 16.595 1.00 92.56 72 ARG A O 1
ATOM 538 N N . MET A 1 73 ? -12.736 -5.861 16.138 1.00 94.88 73 MET A N 1
ATOM 539 C CA . MET A 1 73 ? -12.286 -5.845 17.533 1.00 94.88 73 MET A CA 1
ATOM 540 C C . MET A 1 73 ? -13.081 -4.850 18.373 1.00 94.88 73 MET A C 1
ATOM 542 O O . MET A 1 73 ? -13.561 -5.214 19.443 1.00 94.88 73 MET A O 1
ATOM 546 N N . TRP A 1 74 ? -13.287 -3.624 17.890 1.00 95.25 74 TRP A N 1
ATOM 547 C CA . TRP A 1 74 ? -14.091 -2.636 18.613 1.00 95.25 74 TRP A CA 1
ATOM 548 C C . TRP A 1 74 ? -15.548 -3.067 18.763 1.00 95.25 74 TRP A C 1
ATOM 550 O O . TRP A 1 74 ? -16.138 -2.862 19.820 1.00 95.25 74 TRP A O 1
ATOM 560 N N . ASN A 1 75 ? -16.122 -3.728 17.756 1.00 93.31 75 ASN A N 1
ATOM 561 C CA . ASN A 1 75 ? -17.467 -4.282 17.873 1.00 93.31 75 ASN A CA 1
ATOM 562 C C . ASN A 1 75 ? -17.549 -5.398 18.933 1.00 93.31 75 ASN A C 1
ATOM 564 O O . ASN A 1 75 ? -18.469 -5.403 19.749 1.00 93.31 75 ASN A O 1
ATOM 568 N N . VAL A 1 76 ? -16.578 -6.317 18.960 1.00 95.81 76 VAL A N 1
ATOM 569 C CA . VAL A 1 76 ? -16.499 -7.374 19.983 1.00 95.81 76 VAL A CA 1
ATOM 570 C C . VAL A 1 76 ? -16.313 -6.768 21.373 1.00 95.81 76 VAL A C 1
ATOM 572 O O . VAL A 1 76 ? -17.053 -7.116 22.290 1.00 95.81 76 VAL A O 1
ATOM 575 N N . ALA A 1 77 ? -15.392 -5.817 21.526 1.00 95.19 77 ALA A N 1
ATOM 576 C CA . ALA A 1 77 ? -15.115 -5.158 22.797 1.00 95.19 77 ALA A CA 1
ATOM 577 C C . ALA A 1 77 ? -16.325 -4.367 23.317 1.00 95.19 77 ALA A C 1
ATOM 579 O O . ALA A 1 77 ? -16.650 -4.440 24.499 1.00 95.19 77 ALA A O 1
ATOM 580 N N . ARG A 1 78 ? -17.072 -3.696 22.428 1.00 94.00 78 ARG A N 1
ATOM 581 C CA . ARG A 1 78 ? -18.356 -3.067 22.769 1.00 94.00 78 ARG A CA 1
ATOM 582 C C . ARG A 1 78 ? -19.354 -4.077 23.335 1.00 94.00 78 ARG A C 1
ATOM 584 O O . ARG A 1 78 ? -20.044 -3.767 24.299 1.00 94.00 78 ARG A O 1
ATOM 591 N N . ASN A 1 79 ? -19.456 -5.259 22.734 1.00 94.00 79 ASN A N 1
ATOM 592 C CA . ASN A 1 79 ? -20.420 -6.273 23.163 1.00 94.00 79 ASN A CA 1
ATOM 593 C C . ASN A 1 79 ? -19.980 -6.976 24.458 1.00 94.00 79 ASN A C 1
ATOM 595 O O . ASN A 1 79 ? -20.827 -7.347 25.266 1.00 94.00 79 ASN A O 1
ATOM 599 N N . ALA A 1 80 ? -18.669 -7.121 24.670 1.00 95.81 80 ALA A N 1
ATOM 600 C CA . ALA A 1 80 ? -18.087 -7.737 25.860 1.00 95.81 80 ALA A CA 1
ATOM 601 C C . ALA A 1 80 ? -18.011 -6.791 27.074 1.00 95.81 80 ALA A C 1
ATOM 603 O O . ALA A 1 80 ? -17.979 -7.257 28.211 1.00 95.81 80 ALA A O 1
ATOM 604 N N . ALA A 1 81 ? -17.980 -5.472 26.862 1.00 96.00 81 ALA A N 1
ATOM 605 C CA . ALA A 1 81 ? -17.845 -4.498 27.941 1.00 96.00 81 ALA A CA 1
ATOM 606 C C . ALA A 1 81 ? -19.040 -4.548 28.905 1.00 96.00 81 ALA A C 1
ATOM 608 O O . ALA A 1 81 ? -20.187 -4.403 28.489 1.00 96.00 81 ALA A O 1
ATOM 609 N N . ALA A 1 82 ? -18.778 -4.707 30.205 1.00 93.56 82 ALA A N 1
ATOM 610 C CA . ALA A 1 82 ? -19.818 -4.760 31.235 1.00 93.56 82 ALA A CA 1
ATOM 611 C C . ALA A 1 82 ? -20.356 -3.361 31.592 1.00 93.56 82 ALA A C 1
ATOM 613 O O . ALA A 1 82 ? -21.566 -3.176 31.756 1.00 93.56 82 ALA A O 1
ATOM 614 N N . ALA A 1 83 ? -19.469 -2.363 31.655 1.00 96.56 83 ALA A N 1
ATOM 615 C CA . ALA A 1 83 ? -19.803 -0.985 31.997 1.00 96.56 83 ALA A CA 1
ATOM 616 C C . ALA A 1 83 ? -20.356 -0.205 30.791 1.00 96.56 83 ALA A C 1
ATOM 618 O O . ALA A 1 83 ? -19.805 -0.248 29.689 1.00 96.56 83 ALA A O 1
ATOM 619 N N . GLY A 1 84 ? -21.423 0.574 31.002 1.00 94.25 84 GLY A N 1
ATOM 620 C CA . GLY A 1 84 ? -22.030 1.400 29.948 1.00 94.25 84 GLY A CA 1
ATOM 621 C C . GLY A 1 84 ? -21.077 2.448 29.359 1.00 94.25 84 GLY A C 1
ATOM 622 O O . GLY A 1 84 ? -21.074 2.671 28.150 1.00 94.25 84 GLY A O 1
ATOM 623 N N . SER A 1 85 ? -20.208 3.032 30.188 1.00 94.19 85 SER A N 1
ATOM 624 C CA . SER A 1 85 ? -19.184 3.990 29.752 1.00 94.19 85 SER A CA 1
ATOM 625 C C . SER A 1 85 ? -18.150 3.364 28.810 1.00 94.19 85 SER A C 1
ATOM 627 O O . SER A 1 85 ? -17.685 4.013 27.877 1.00 94.19 85 SER A O 1
ATOM 629 N N . GLU A 1 86 ? -17.810 2.094 29.012 1.00 93.81 86 GLU A N 1
ATOM 630 C CA . GLU A 1 86 ? -16.852 1.367 28.182 1.00 93.81 86 GLU A CA 1
ATOM 631 C C . GLU A 1 86 ? -17.481 0.897 26.866 1.00 93.81 86 GLU A C 1
ATOM 633 O O . GLU A 1 86 ? -16.880 1.069 25.803 1.00 93.81 86 GLU A O 1
ATOM 638 N N . ARG A 1 87 ? -18.753 0.467 26.896 1.00 95.88 87 ARG A N 1
ATOM 639 C CA . ARG A 1 87 ? -19.547 0.268 25.669 1.00 95.88 87 ARG A CA 1
ATOM 640 C C . ARG A 1 87 ? -19.583 1.535 24.810 1.00 95.88 87 ARG A C 1
ATOM 642 O O . ARG A 1 87 ? -19.380 1.456 23.599 1.00 95.88 87 ARG A O 1
ATOM 649 N N . ALA A 1 88 ? -19.805 2.698 25.427 1.00 95.00 88 ALA A N 1
ATOM 650 C CA . ALA A 1 88 ? -19.855 3.980 24.724 1.00 95.00 88 ALA A CA 1
ATOM 651 C C . ALA A 1 88 ? -18.510 4.351 24.073 1.00 95.00 88 ALA A C 1
ATOM 653 O O . ALA A 1 88 ? -18.493 4.811 22.931 1.00 95.00 88 ALA A O 1
ATOM 654 N N . LYS A 1 89 ? -17.377 4.089 24.744 1.00 96.12 89 LYS A N 1
ATOM 655 C CA . LYS A 1 89 ? -16.033 4.297 24.172 1.00 96.12 89 LYS A CA 1
ATOM 656 C C . LYS A 1 89 ? -15.816 3.466 22.907 1.00 96.12 89 LYS A C 1
ATOM 658 O O . LYS A 1 89 ? -15.420 4.012 21.880 1.00 96.12 89 LYS A O 1
ATOM 663 N N . PHE A 1 90 ? -16.111 2.166 22.949 1.00 95.19 90 PHE A N 1
ATOM 664 C CA . PHE A 1 90 ? -15.951 1.303 21.775 1.00 95.19 90 PHE A CA 1
ATOM 665 C C . PHE A 1 90 ? -16.947 1.628 20.657 1.00 95.19 90 PHE A C 1
ATOM 667 O O . PHE A 1 90 ? -16.597 1.521 19.484 1.00 95.19 90 PHE A O 1
ATOM 674 N N . ALA A 1 91 ? -18.158 2.083 20.992 1.00 92.88 91 ALA A N 1
ATOM 675 C CA . ALA A 1 91 ? -19.110 2.580 20.001 1.00 92.88 91 ALA A CA 1
ATOM 676 C C . ALA A 1 91 ? -18.590 3.836 19.277 1.00 92.88 91 ALA A C 1
ATOM 678 O O . ALA A 1 91 ? -18.708 3.921 18.056 1.00 92.88 91 ALA A O 1
ATOM 679 N N . LEU A 1 92 ? -17.971 4.773 20.003 1.00 93.88 92 LEU A N 1
ATOM 680 C CA . LEU A 1 92 ? -17.340 5.959 19.416 1.00 93.88 92 LEU A CA 1
ATOM 681 C C . LEU A 1 92 ? -16.155 5.595 18.517 1.00 93.88 92 LEU A C 1
ATOM 683 O O . LEU A 1 92 ? -16.074 6.099 17.400 1.00 93.88 92 LEU A O 1
ATOM 687 N N . LEU A 1 93 ? -15.274 4.695 18.968 1.00 94.12 93 LEU A N 1
ATOM 688 C CA . LEU A 1 93 ? -14.158 4.206 18.151 1.00 94.12 93 LEU A CA 1
ATOM 689 C C . LEU A 1 93 ? -14.661 3.550 16.861 1.00 94.12 93 LEU A C 1
ATOM 691 O O . LEU A 1 93 ? -14.184 3.881 15.779 1.00 94.12 93 LEU A O 1
ATOM 695 N N . TYR A 1 94 ? -15.680 2.695 16.958 1.00 91.56 94 TYR A N 1
ATOM 696 C CA . TYR A 1 94 ? -16.306 2.064 15.798 1.00 91.56 94 TYR A CA 1
ATOM 697 C C . TYR A 1 94 ? -16.867 3.095 14.808 1.00 91.56 94 TYR A C 1
ATOM 699 O O . TYR A 1 94 ? -16.576 3.025 13.618 1.00 91.56 94 TYR A O 1
ATOM 707 N N . LEU A 1 95 ? -17.625 4.089 15.280 1.00 89.56 95 LEU A N 1
ATOM 708 C CA . LEU A 1 95 ? -18.164 5.146 14.415 1.00 89.56 95 LEU A CA 1
ATOM 709 C C . LEU A 1 95 ? -17.059 5.977 13.752 1.00 89.56 95 LEU A C 1
ATOM 711 O O . LEU A 1 95 ? -17.152 6.276 12.563 1.00 89.56 95 LEU A O 1
ATOM 715 N N . TYR A 1 96 ? -16.005 6.309 14.498 1.00 88.50 96 TYR A N 1
ATOM 716 C CA . TYR A 1 96 ? -14.844 7.019 13.967 1.00 88.50 96 TYR A CA 1
ATOM 717 C C . TYR A 1 96 ? -14.133 6.213 12.869 1.00 88.50 96 TYR A C 1
ATOM 719 O O . TYR A 1 96 ? -13.852 6.737 11.790 1.00 88.50 96 TYR A O 1
ATOM 727 N N . GLY A 1 97 ? -13.875 4.926 13.117 1.00 89.06 97 GLY A N 1
ATOM 728 C CA . GLY A 1 97 ? -13.195 4.052 12.162 1.00 89.06 97 GLY A CA 1
ATOM 729 C C . GLY A 1 97 ? -13.999 3.775 10.901 1.00 89.06 97 GLY A C 1
ATOM 730 O O . GLY A 1 97 ? -13.402 3.596 9.844 1.00 89.06 97 GLY A O 1
ATOM 731 N N . LEU A 1 98 ? -15.334 3.791 10.981 1.00 88.44 98 LEU A N 1
ATOM 732 C CA . LEU A 1 98 ? -16.220 3.454 9.866 1.00 88.44 98 LEU A CA 1
ATOM 733 C C . LEU A 1 98 ? -15.927 4.297 8.618 1.00 88.44 98 LEU A C 1
ATOM 735 O O . LEU A 1 98 ? -15.772 3.752 7.528 1.00 88.44 98 LEU A O 1
ATOM 739 N N . GLY A 1 99 ? -15.791 5.616 8.781 1.00 84.62 99 GLY A N 1
ATOM 740 C CA . GLY A 1 99 ? -15.530 6.518 7.658 1.00 84.62 99 GLY A CA 1
ATOM 741 C C . GLY A 1 99 ? -14.154 6.306 7.021 1.00 84.62 99 GLY A C 1
ATOM 742 O O . GLY A 1 99 ? -14.016 6.379 5.803 1.00 84.62 99 GLY A O 1
ATOM 743 N N . THR A 1 100 ? -13.128 6.027 7.827 1.00 86.06 100 THR A N 1
ATOM 744 C CA . THR A 1 100 ? -11.765 5.786 7.329 1.00 86.06 100 THR A CA 1
ATOM 745 C C . THR A 1 100 ? -11.644 4.419 6.663 1.00 86.06 100 THR A C 1
ATOM 747 O O . THR A 1 100 ? -11.156 4.344 5.538 1.00 86.06 100 THR A O 1
ATOM 750 N N . ALA A 1 101 ? -12.175 3.370 7.293 1.00 88.25 101 ALA A N 1
ATOM 751 C CA . ALA A 1 101 ? -12.188 2.015 6.752 1.00 88.25 101 ALA A CA 1
ATOM 752 C C . ALA A 1 101 ? -12.940 1.944 5.415 1.00 88.25 101 ALA A C 1
ATOM 754 O O . ALA A 1 101 ? -12.482 1.292 4.477 1.00 88.25 101 ALA A O 1
ATOM 755 N N . GLN A 1 102 ? -14.072 2.649 5.306 1.00 87.88 102 GLN A N 1
ATOM 756 C CA . GLN A 1 102 ? -14.855 2.693 4.074 1.00 87.88 102 GLN A CA 1
ATOM 757 C C . GLN A 1 102 ? -14.073 3.350 2.933 1.00 87.88 102 GLN A C 1
ATOM 759 O O . GLN A 1 102 ? -13.924 2.742 1.876 1.00 87.88 102 GLN A O 1
ATOM 764 N N . ARG A 1 103 ? -13.489 4.534 3.165 1.00 86.94 103 ARG A N 1
ATOM 765 C CA . ARG A 1 103 ? -12.652 5.210 2.159 1.00 86.94 103 ARG A CA 1
ATOM 766 C C . ARG A 1 103 ? -11.459 4.358 1.734 1.00 86.94 103 ARG A C 1
ATOM 768 O O . ARG A 1 103 ? -11.133 4.299 0.553 1.00 86.94 103 ARG A O 1
ATOM 775 N N . ASN A 1 104 ? -10.800 3.691 2.680 1.00 86.38 104 ASN A N 1
ATOM 776 C CA . ASN A 1 104 ? -9.644 2.851 2.376 1.00 86.38 104 ASN A CA 1
ATOM 777 C C . ASN A 1 104 ? -10.029 1.631 1.527 1.00 86.38 104 ASN A C 1
ATOM 779 O O . ASN A 1 104 ? -9.299 1.295 0.598 1.00 86.38 104 ASN A O 1
ATOM 783 N N . ARG A 1 105 ? -11.191 1.017 1.782 1.00 85.00 105 ARG A N 1
ATOM 784 C CA . ARG A 1 105 ? -11.741 -0.053 0.934 1.00 85.00 105 ARG A CA 1
ATOM 785 C C . ARG A 1 105 ? -12.107 0.440 -0.463 1.00 85.00 105 ARG A C 1
ATOM 787 O O . ARG A 1 105 ? -11.693 -0.173 -1.443 1.00 85.00 105 ARG A O 1
ATOM 794 N N . GLU A 1 106 ? -12.854 1.539 -0.550 1.00 84.88 106 GLU A N 1
ATOM 795 C CA . GLU A 1 106 ? -13.302 2.121 -1.823 1.00 84.88 106 GLU A CA 1
ATOM 796 C C . GLU A 1 106 ? -12.126 2.530 -2.711 1.00 84.88 106 GLU A C 1
ATOM 798 O O . GLU A 1 106 ? -12.199 2.370 -3.922 1.00 84.88 106 GLU A O 1
ATOM 803 N N . ASN A 1 107 ? -11.020 2.982 -2.116 1.00 80.25 107 ASN A N 1
ATOM 804 C CA . ASN A 1 107 ? -9.819 3.371 -2.851 1.00 80.25 107 ASN A CA 1
ATOM 805 C C . ASN A 1 107 ? -8.886 2.198 -3.191 1.00 80.25 107 ASN A C 1
ATOM 807 O O . ASN A 1 107 ? -8.024 2.357 -4.051 1.00 80.25 107 ASN A O 1
ATOM 811 N N . ALA A 1 108 ? -8.989 1.047 -2.517 1.00 80.06 108 ALA A N 1
ATOM 812 C CA . ALA A 1 108 ? -8.075 -0.078 -2.733 1.00 80.06 108 ALA A CA 1
ATOM 813 C C . ALA A 1 108 ? -8.393 -0.855 -4.023 1.00 80.06 108 ALA A C 1
ATOM 815 O O . ALA A 1 108 ? -7.495 -1.111 -4.821 1.00 80.06 108 ALA A O 1
ATOM 816 N N . ALA A 1 109 ? -9.667 -1.181 -4.260 1.00 73.69 109 ALA A N 1
ATOM 817 C CA . ALA A 1 109 ? -10.094 -1.955 -5.428 1.00 73.69 109 ALA A CA 1
ATOM 818 C C . ALA A 1 109 ? -9.827 -1.270 -6.793 1.00 73.69 109 ALA A C 1
ATOM 820 O O . ALA A 1 109 ? -9.227 -1.910 -7.658 1.00 73.69 109 ALA A O 1
ATOM 821 N N . PRO A 1 110 ? -10.206 0.006 -7.023 1.00 78.00 110 PRO A N 1
ATOM 822 C CA . PRO A 1 110 ? -9.906 0.680 -8.287 1.00 78.00 110 PRO A CA 1
ATOM 823 C C . PRO A 1 110 ? -8.399 0.887 -8.474 1.00 78.00 110 PRO A C 1
ATOM 825 O O . PRO A 1 110 ? -7.892 0.699 -9.578 1.00 78.00 110 PRO A O 1
ATOM 828 N N . LEU A 1 111 ? -7.663 1.166 -7.389 1.00 80.00 111 LEU A N 1
ATOM 829 C CA . LEU A 1 111 ? -6.209 1.298 -7.447 1.00 80.00 111 LEU A CA 1
ATOM 830 C C . LEU A 1 111 ? -5.540 0.008 -7.928 1.00 80.00 111 LEU A C 1
ATOM 832 O O . LEU A 1 111 ? -4.603 0.078 -8.710 1.00 80.00 111 LEU A O 1
ATOM 836 N N . GLU A 1 112 ? -5.996 -1.166 -7.493 1.00 80.06 112 GLU A N 1
ATOM 837 C CA . GLU A 1 112 ? -5.448 -2.447 -7.959 1.00 80.06 112 GLU A CA 1
ATOM 838 C C . GLU A 1 112 ? -5.642 -2.660 -9.459 1.00 80.06 112 GLU A C 1
ATOM 840 O O . GLU A 1 112 ? -4.735 -3.147 -10.143 1.00 80.06 112 GLU A O 1
ATOM 845 N N . GLN A 1 113 ? -6.817 -2.301 -9.972 1.00 80.81 113 GLN A N 1
ATOM 846 C CA . GLN A 1 113 ? -7.135 -2.448 -11.386 1.00 80.81 113 GLN A CA 1
ATOM 847 C C . GLN A 1 113 ? -6.281 -1.504 -12.239 1.00 80.81 113 GLN A C 1
ATOM 849 O O . GLN A 1 113 ? -5.651 -1.946 -13.204 1.00 80.81 113 GLN A O 1
ATOM 854 N N . GLU A 1 114 ? -6.208 -0.230 -11.854 1.00 82.00 114 GLU A N 1
ATOM 855 C CA . GLU A 1 114 ? -5.381 0.773 -12.528 1.0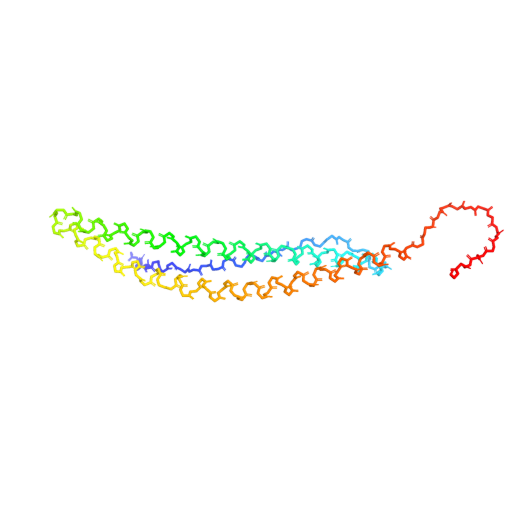0 82.00 114 GLU A CA 1
ATOM 856 C C . GLU A 1 114 ? -3.891 0.430 -12.431 1.00 82.00 114 GLU A C 1
ATOM 858 O O . GLU A 1 114 ? -3.187 0.442 -13.440 1.00 82.00 114 GLU A O 1
ATOM 863 N N . ALA A 1 115 ? -3.418 0.028 -11.250 1.00 84.06 115 ALA A N 1
ATOM 864 C CA . ALA A 1 115 ? -2.045 -0.412 -11.037 1.00 84.06 115 ALA A CA 1
ATOM 865 C C . ALA A 1 115 ? -1.691 -1.613 -11.917 1.00 84.06 115 ALA A C 1
ATOM 867 O O . ALA A 1 115 ? -0.626 -1.629 -12.522 1.00 84.06 115 ALA A O 1
ATOM 868 N N . THR A 1 116 ? -2.589 -2.593 -12.052 1.00 85.50 116 THR A N 1
ATOM 869 C CA . THR A 1 116 ? -2.362 -3.753 -12.926 1.00 85.50 116 THR A CA 1
ATOM 870 C C . THR A 1 116 ? -2.241 -3.335 -14.391 1.00 85.50 116 THR A C 1
ATOM 872 O O . THR A 1 116 ? -1.359 -3.822 -15.103 1.00 85.50 116 THR A O 1
ATOM 875 N N . ALA A 1 117 ? -3.108 -2.429 -14.853 1.00 81.62 117 ALA A N 1
ATOM 876 C CA . ALA A 1 117 ? -3.065 -1.920 -16.219 1.00 81.62 117 ALA A CA 1
ATOM 877 C C . ALA A 1 117 ? -1.765 -1.145 -16.494 1.00 81.62 117 ALA A C 1
ATOM 879 O O . ALA A 1 117 ? -1.081 -1.417 -17.482 1.00 81.62 117 ALA A O 1
ATOM 880 N N . VAL A 1 118 ? -1.384 -0.241 -15.586 1.00 81.81 118 VAL A N 1
ATOM 881 C CA . VAL A 1 118 ? -0.148 0.545 -15.690 1.00 81.81 118 VAL A CA 1
ATOM 882 C C . VAL A 1 118 ? 1.083 -0.356 -15.613 1.00 81.81 118 VAL A C 1
ATOM 884 O O . VAL A 1 118 ? 1.958 -0.253 -16.467 1.00 81.81 118 VAL A O 1
ATOM 887 N N . SER A 1 119 ? 1.151 -1.291 -14.662 1.00 84.31 119 SER A N 1
ATOM 888 C CA . SER A 1 119 ? 2.278 -2.222 -14.545 1.00 84.31 119 SER A CA 1
ATOM 889 C C . SER A 1 119 ? 2.445 -3.093 -15.790 1.00 84.31 119 SER A C 1
ATOM 891 O O . SER A 1 119 ? 3.578 -3.309 -16.207 1.00 84.31 119 SER A O 1
ATOM 893 N N . ARG A 1 120 ? 1.354 -3.544 -16.429 1.00 86.62 120 ARG A N 1
ATOM 894 C CA . ARG A 1 120 ? 1.435 -4.260 -17.717 1.00 86.62 120 ARG A CA 1
ATOM 895 C C . ARG A 1 120 ? 2.015 -3.391 -18.826 1.00 86.62 120 ARG A C 1
ATOM 897 O O . ARG A 1 120 ? 2.870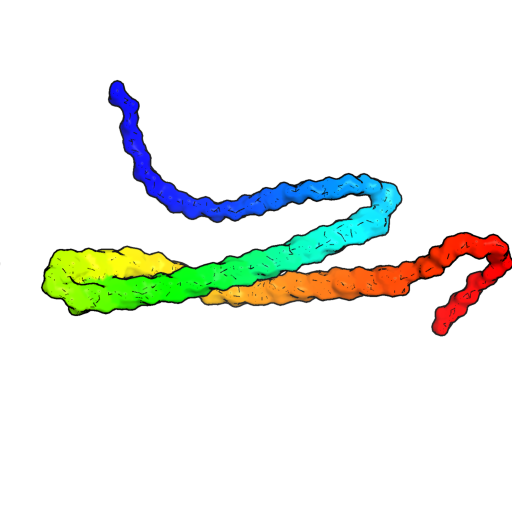 -3.862 -19.568 1.00 86.62 120 ARG A O 1
ATOM 904 N N . LEU A 1 121 ? 1.571 -2.140 -18.933 1.00 86.50 121 LEU A N 1
ATOM 905 C CA . LEU A 1 121 ? 2.086 -1.210 -19.939 1.00 86.50 121 LEU A CA 1
ATOM 906 C C . LEU A 1 121 ? 3.585 -0.939 -19.735 1.00 86.50 121 LEU A C 1
ATOM 908 O O . LEU A 1 121 ? 4.356 -0.969 -20.692 1.00 86.50 121 LEU A O 1
ATOM 912 N N . LEU A 1 122 ? 3.999 -0.703 -18.487 1.00 85.31 122 LEU A N 1
ATOM 913 C CA . LEU A 1 122 ? 5.400 -0.468 -18.138 1.00 85.31 122 LEU A CA 1
ATOM 914 C C . LEU A 1 122 ? 6.263 -1.715 -18.380 1.00 85.31 122 LEU A C 1
ATOM 916 O O . LEU A 1 122 ? 7.366 -1.584 -18.905 1.00 85.31 122 LEU A O 1
ATOM 920 N N . ALA A 1 123 ? 5.756 -2.911 -18.065 1.00 84.94 123 ALA A N 1
ATOM 921 C CA . ALA A 1 123 ? 6.453 -4.171 -18.322 1.00 84.94 123 ALA A CA 1
ATOM 922 C C . ALA A 1 123 ? 6.643 -4.423 -19.825 1.00 84.94 123 ALA A C 1
ATOM 924 O O . ALA A 1 123 ? 7.757 -4.697 -20.255 1.00 84.94 123 ALA A O 1
ATOM 925 N N . ALA A 1 124 ? 5.604 -4.222 -20.643 1.00 85.81 124 ALA A N 1
ATOM 926 C CA . ALA A 1 124 ? 5.720 -4.334 -22.099 1.00 85.81 124 ALA A CA 1
ATOM 927 C C . ALA A 1 124 ? 6.742 -3.335 -22.671 1.00 85.81 124 ALA A C 1
ATOM 929 O O . ALA A 1 124 ? 7.494 -3.640 -23.597 1.00 85.81 124 ALA A O 1
ATOM 930 N N . ARG A 1 125 ? 6.806 -2.125 -22.103 1.00 83.88 125 ARG A N 1
ATOM 931 C CA . ARG A 1 125 ? 7.813 -1.133 -22.489 1.00 83.88 125 ARG A CA 1
ATOM 932 C C . ARG A 1 125 ? 9.228 -1.586 -22.116 1.00 83.88 125 ARG A C 1
ATOM 934 O O . ARG A 1 125 ? 10.134 -1.413 -22.925 1.00 83.88 125 ARG A O 1
ATOM 941 N N . LEU A 1 126 ? 9.409 -2.186 -20.942 1.00 84.50 126 LEU A N 1
ATOM 942 C CA . LEU A 1 126 ? 10.683 -2.761 -20.509 1.00 84.50 126 LEU A CA 1
ATOM 943 C C . LEU A 1 126 ? 11.128 -3.919 -21.422 1.00 84.50 126 LEU A C 1
ATOM 945 O O . LEU A 1 126 ? 12.285 -3.957 -21.830 1.00 84.50 126 LEU A O 1
ATOM 949 N N . GLU A 1 127 ? 10.209 -4.806 -21.811 1.00 83.94 127 GLU A N 1
ATOM 950 C CA . GLU A 1 127 ? 10.474 -5.899 -22.761 1.00 83.94 127 GLU A CA 1
ATOM 951 C C . GLU A 1 127 ? 10.946 -5.374 -24.124 1.00 83.94 127 GLU A C 1
ATOM 953 O O . GLU A 1 127 ? 11.916 -5.885 -24.683 1.00 83.94 127 GLU A O 1
ATOM 958 N N . ASN A 1 128 ? 10.322 -4.306 -24.633 1.00 82.69 128 ASN A N 1
ATOM 959 C CA . ASN A 1 128 ? 10.756 -3.662 -25.874 1.00 82.69 128 ASN A CA 1
ATOM 960 C C . ASN A 1 128 ? 12.172 -3.077 -25.762 1.00 82.69 128 ASN A C 1
ATOM 962 O O . ASN A 1 128 ? 12.952 -3.192 -26.708 1.00 82.69 128 ASN A O 1
ATOM 966 N N . TYR A 1 129 ? 12.523 -2.476 -24.619 1.00 78.12 129 TYR A N 1
ATOM 967 C CA . TYR A 1 129 ? 13.888 -1.998 -24.379 1.00 78.12 129 TYR A CA 1
ATOM 968 C C . TYR A 1 129 ? 14.894 -3.152 -24.333 1.00 78.12 129 TYR A C 1
ATOM 970 O O . TYR A 1 129 ? 15.937 -3.064 -24.978 1.00 78.12 129 TYR A O 1
ATOM 978 N N . ALA A 1 130 ? 14.565 -4.251 -23.649 1.00 78.62 130 ALA A N 1
ATOM 979 C CA . ALA A 1 130 ? 15.419 -5.435 -23.593 1.00 78.62 130 ALA A CA 1
ATOM 980 C C . ALA A 1 130 ? 15.629 -6.063 -24.984 1.00 78.62 130 ALA A C 1
ATOM 982 O O . ALA A 1 130 ? 16.751 -6.418 -25.344 1.00 78.62 130 ALA A O 1
ATOM 983 N N . ALA A 1 131 ? 14.574 -6.145 -25.801 1.00 77.88 131 ALA A N 1
ATOM 984 C CA . ALA A 1 131 ? 14.662 -6.641 -27.173 1.00 77.88 131 ALA A CA 1
ATOM 985 C C . ALA A 1 131 ? 15.517 -5.729 -28.070 1.00 77.88 131 ALA A C 1
ATOM 987 O O . ALA A 1 131 ? 16.339 -6.219 -28.846 1.00 77.88 131 ALA A O 1
ATOM 988 N N . ALA A 1 132 ? 15.361 -4.407 -27.945 1.00 74.31 132 ALA A N 1
ATOM 989 C CA . ALA A 1 132 ? 16.176 -3.439 -28.676 1.00 74.31 132 ALA A CA 1
ATOM 990 C C . ALA A 1 132 ? 17.658 -3.521 -28.276 1.00 74.31 132 ALA A C 1
ATOM 992 O O . ALA A 1 132 ? 18.529 -3.466 -29.144 1.00 74.31 132 ALA A O 1
ATOM 993 N N . GLN A 1 133 ? 17.946 -3.707 -26.985 1.00 71.19 133 GLN A N 1
ATOM 994 C CA . GLN A 1 133 ? 19.306 -3.899 -26.487 1.00 71.19 133 GLN A CA 1
ATOM 995 C C . GLN A 1 133 ? 19.928 -5.191 -27.031 1.00 71.19 133 GLN A C 1
ATOM 997 O O . GLN A 1 133 ? 21.020 -5.146 -27.586 1.00 71.19 133 GLN A O 1
ATOM 1002 N N . ALA A 1 134 ? 19.208 -6.315 -26.982 1.00 73.38 134 ALA A N 1
ATOM 1003 C CA . ALA A 1 134 ? 19.694 -7.585 -27.520 1.00 73.38 134 ALA A CA 1
ATOM 1004 C C . ALA A 1 134 ? 19.987 -7.517 -29.032 1.00 73.38 134 ALA A C 1
ATOM 1006 O O . ALA A 1 134 ? 20.982 -8.070 -29.502 1.00 73.38 134 ALA A O 1
ATOM 1007 N N . ALA A 1 135 ? 19.147 -6.815 -29.800 1.00 69.81 135 ALA A N 1
ATOM 1008 C CA . ALA A 1 135 ? 19.384 -6.583 -31.224 1.00 69.81 135 ALA A CA 1
ATOM 1009 C C . ALA A 1 135 ? 20.628 -5.711 -31.467 1.00 69.81 135 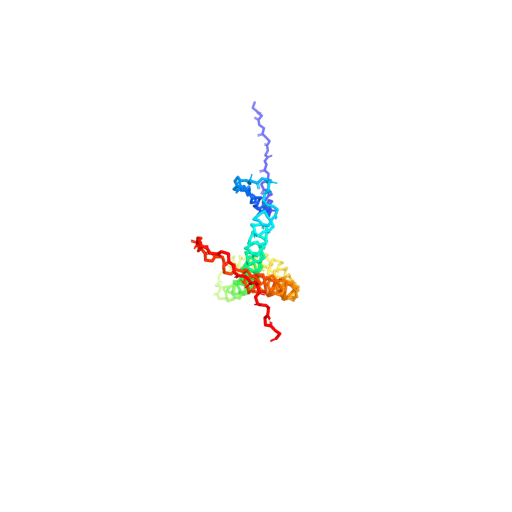ALA A C 1
ATOM 1011 O O . ALA A 1 135 ? 21.412 -5.996 -32.374 1.00 69.81 135 ALA A O 1
ATOM 1012 N N . ALA A 1 136 ? 20.831 -4.675 -30.646 1.00 67.69 136 ALA A N 1
ATOM 1013 C CA . ALA A 1 136 ? 22.016 -3.828 -30.715 1.00 67.69 136 ALA A CA 1
ATOM 1014 C C . ALA A 1 136 ? 23.296 -4.613 -30.377 1.00 67.69 136 ALA A C 1
ATOM 1016 O O . ALA A 1 136 ? 24.267 -4.532 -31.130 1.00 67.69 136 ALA A O 1
ATOM 1017 N N . ASP A 1 137 ? 23.280 -5.427 -29.320 1.00 65.56 137 ASP A N 1
ATOM 1018 C CA . ASP A 1 137 ? 24.414 -6.260 -28.898 1.00 65.56 137 ASP A CA 1
ATOM 1019 C C . ASP A 1 137 ? 24.791 -7.299 -29.964 1.00 65.56 137 ASP A C 1
ATOM 1021 O O . ASP A 1 137 ? 25.971 -7.485 -30.259 1.00 65.56 137 ASP A O 1
ATOM 1025 N N . PHE A 1 138 ? 23.801 -7.924 -30.613 1.00 63.56 138 PHE A N 1
ATOM 1026 C CA . PHE A 1 138 ? 24.038 -8.858 -31.720 1.00 63.56 138 PHE A CA 1
ATOM 1027 C C . PHE A 1 138 ? 24.648 -8.177 -32.956 1.00 63.56 138 PHE A C 1
ATOM 1029 O O . PHE A 1 138 ? 25.370 -8.807 -33.727 1.00 63.56 138 PHE A O 1
ATOM 1036 N N . SER A 1 139 ? 24.365 -6.887 -33.156 1.00 57.41 139 SER A N 1
ATOM 1037 C CA . SER A 1 139 ? 24.862 -6.113 -34.297 1.00 57.41 139 SER A CA 1
ATOM 1038 C C . SER A 1 139 ? 26.267 -5.533 -34.105 1.00 57.41 139 SER A C 1
ATOM 1040 O O . SER A 1 139 ? 26.812 -4.962 -35.052 1.00 57.41 139 SER A O 1
ATOM 1042 N N . GLN A 1 140 ? 26.874 -5.666 -32.916 1.00 55.59 140 GLN A N 1
ATOM 1043 C CA . GLN A 1 140 ? 28.221 -5.150 -32.688 1.00 55.59 140 GLN A CA 1
ATOM 1044 C C . GLN A 1 140 ? 29.255 -5.995 -33.449 1.00 55.59 140 GLN A C 1
ATOM 1046 O O . GLN A 1 140 ? 29.397 -7.191 -33.176 1.00 55.59 140 GLN A O 1
ATOM 1051 N N . PRO A 1 141 ? 30.009 -5.411 -34.400 1.00 50.91 141 PRO A N 1
ATOM 1052 C CA . PRO A 1 141 ? 31.088 -6.132 -35.048 1.00 50.91 141 PRO A CA 1
ATOM 1053 C C . PRO A 1 141 ? 32.149 -6.472 -34.001 1.00 50.91 141 PRO A C 1
ATOM 1055 O O . PRO A 1 141 ? 32.628 -5.599 -33.277 1.00 50.91 141 PRO A O 1
ATOM 1058 N N . VAL A 1 142 ? 32.547 -7.743 -33.945 1.00 53.38 142 VAL A N 1
ATOM 1059 C CA . VAL A 1 142 ? 33.722 -8.169 -33.184 1.00 53.38 142 VAL A CA 1
ATOM 1060 C C . VAL A 1 142 ? 34.949 -7.552 -33.859 1.00 53.38 142 VAL A C 1
ATOM 1062 O O . VAL A 1 142 ? 35.506 -8.112 -34.802 1.00 53.38 142 VAL A O 1
ATOM 1065 N N . ILE A 1 143 ? 35.355 -6.361 -33.418 1.00 51.00 143 ILE A N 1
ATOM 1066 C CA . ILE A 1 143 ? 36.623 -5.761 -33.832 1.00 51.00 143 ILE A CA 1
ATOM 1067 C C . ILE A 1 143 ? 37.714 -6.430 -33.000 1.00 51.00 143 ILE A C 1
ATOM 1069 O O . ILE A 1 143 ? 38.076 -5.968 -31.919 1.00 51.00 143 ILE A O 1
ATOM 1073 N N . ASN A 1 144 ? 38.235 -7.546 -33.504 1.00 42.81 144 ASN A N 1
ATOM 1074 C CA . ASN A 1 144 ? 39.510 -8.067 -33.031 1.00 42.81 144 ASN A CA 1
ATOM 1075 C C . ASN A 1 144 ? 40.582 -7.003 -33.337 1.00 42.81 144 ASN A C 1
ATOM 1077 O O . ASN A 1 144 ? 40.762 -6.603 -34.487 1.00 42.81 144 ASN A O 1
ATOM 1081 N N . ALA A 1 145 ? 41.244 -6.489 -32.301 1.00 43.06 145 ALA A N 1
ATOM 1082 C CA . ALA A 1 145 ? 42.322 -5.512 -32.433 1.00 43.06 145 ALA A CA 1
ATOM 1083 C C . ALA A 1 145 ? 43.538 -6.095 -33.197 1.00 43.06 145 ALA A C 1
ATOM 1085 O O . ALA A 1 145 ? 43.663 -7.309 -33.351 1.00 43.06 145 ALA A O 1
ATOM 1086 N N . PRO A 1 146 ? 44.450 -5.223 -33.657 1.00 43.47 146 PRO A N 1
ATOM 1087 C CA . PRO A 1 146 ? 44.821 -5.083 -35.058 1.00 43.47 146 PRO A CA 1
ATOM 1088 C C . PRO A 1 146 ? 45.567 -6.307 -35.608 1.00 43.47 146 PRO A C 1
ATOM 1090 O O . PRO A 1 146 ? 46.692 -6.597 -35.201 1.00 43.47 146 PRO A O 1
ATOM 1093 N N . GLU A 1 147 ? 45.005 -6.961 -36.622 1.00 39.06 147 GLU A N 1
ATOM 1094 C CA . GLU A 1 147 ? 45.820 -7.787 -37.505 1.00 39.06 147 GLU A CA 1
ATOM 1095 C C . GLU A 1 147 ? 46.451 -6.873 -38.556 1.00 39.06 147 GLU A C 1
ATOM 1097 O O . GLU A 1 147 ? 45.781 -6.251 -39.384 1.00 39.06 147 GLU A O 1
ATOM 1102 N N . THR A 1 148 ? 47.772 -6.755 -38.490 1.00 46.03 148 THR A N 1
ATOM 1103 C CA . THR A 1 148 ? 48.603 -6.166 -39.536 1.00 46.03 148 THR A CA 1
ATOM 1104 C C . THR A 1 148 ? 48.485 -7.018 -40.803 1.00 46.03 148 THR A C 1
ATOM 1106 O O . THR A 1 148 ? 49.388 -7.781 -41.117 1.00 46.03 148 THR A O 1
ATOM 1109 N N . ALA A 1 149 ? 47.380 -6.946 -41.542 1.00 41.22 149 ALA A N 1
ATOM 1110 C CA . ALA A 1 149 ? 47.273 -7.6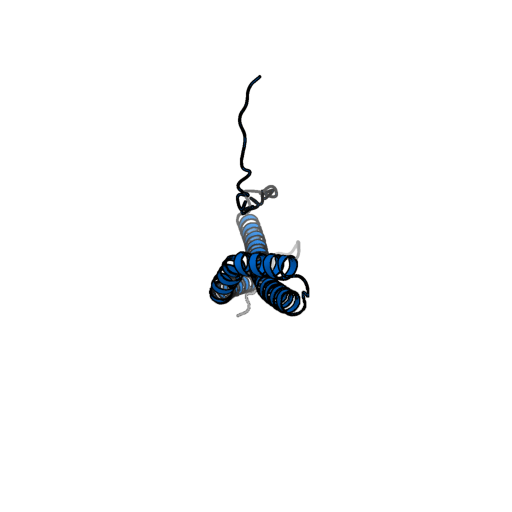14 -42.833 1.00 41.22 149 ALA A CA 1
ATOM 1111 C C . ALA A 1 149 ? 46.171 -6.993 -43.695 1.00 41.22 149 ALA A C 1
ATOM 1113 O O . ALA A 1 149 ? 44.983 -7.065 -43.399 1.00 41.22 149 ALA A O 1
ATOM 1114 N N . ARG A 1 150 ? 46.582 -6.402 -44.822 1.00 49.97 150 ARG A N 1
ATOM 1115 C CA . ARG A 1 150 ? 45.693 -6.147 -45.961 1.00 49.97 150 ARG A CA 1
ATOM 1116 C C . ARG A 1 150 ? 45.039 -7.470 -46.374 1.00 49.97 150 ARG A C 1
ATOM 1118 O O . ARG A 1 150 ? 45.764 -8.387 -46.748 1.00 49.97 150 ARG A O 1
ATOM 1125 N N . GLY A 1 151 ? 43.710 -7.546 -46.402 1.00 43.34 151 GLY A N 1
ATOM 1126 C CA . GLY A 1 151 ? 43.031 -8.703 -46.991 1.00 43.34 151 GLY A CA 1
ATOM 1127 C C . GLY A 1 151 ? 41.524 -8.758 -46.762 1.00 43.34 151 GLY A C 1
ATOM 1128 O O . GLY A 1 151 ? 41.079 -9.254 -45.743 1.00 43.34 151 GLY A O 1
ATOM 1129 N N . THR A 1 152 ? 40.782 -8.270 -47.757 1.00 41.59 152 THR A N 1
ATOM 1130 C CA . THR A 1 152 ? 39.448 -8.706 -48.223 1.00 41.59 152 THR A CA 1
ATOM 1131 C C . THR A 1 152 ? 38.324 -8.944 -47.200 1.00 41.59 152 THR A C 1
ATOM 1133 O O . THR A 1 152 ? 38.274 -9.950 -46.502 1.00 41.59 152 THR A O 1
ATOM 1136 N N . VAL A 1 153 ? 37.312 -8.071 -47.249 1.00 41.72 153 VAL A N 1
ATOM 1137 C CA . VAL A 1 153 ? 36.002 -8.271 -46.611 1.00 41.72 153 VAL A CA 1
ATOM 1138 C C . VAL A 1 153 ? 35.253 -9.398 -47.329 1.00 41.72 153 VAL A C 1
ATOM 1140 O O . VAL A 1 153 ? 34.876 -9.247 -48.490 1.00 41.72 153 VAL A O 1
ATOM 1143 N N . THR A 1 154 ? 34.988 -10.509 -46.645 1.00 43.59 154 THR A N 1
ATOM 1144 C CA . THR A 1 154 ? 33.978 -11.487 -47.075 1.00 43.59 154 THR A CA 1
ATOM 1145 C C . THR A 1 154 ? 32.709 -11.304 -46.253 1.00 43.59 154 THR A C 1
ATOM 1147 O O . THR A 1 154 ? 32.692 -11.627 -45.067 1.00 43.59 154 THR A O 1
ATOM 1150 N N . SER A 1 155 ? 31.639 -10.811 -46.882 1.00 39.31 155 SER A N 1
ATOM 1151 C CA . SER A 1 155 ? 30.285 -10.892 -46.325 1.00 39.31 155 SER A CA 1
ATOM 1152 C C . SER A 1 155 ? 29.734 -12.302 -46.533 1.00 39.31 155 SER A C 1
ATOM 1154 O O . SER A 1 155 ? 29.801 -12.816 -47.653 1.00 39.31 155 SER A O 1
ATOM 1156 N N . ARG A 1 156 ? 29.145 -12.913 -45.503 1.00 37.47 156 ARG A N 1
ATOM 1157 C CA . ARG A 1 156 ? 28.271 -14.081 -45.681 1.00 37.47 156 ARG A CA 1
ATOM 1158 C C . ARG A 1 156 ? 26.811 -13.646 -45.617 1.00 37.47 156 ARG A C 1
ATOM 1160 O O . ARG A 1 156 ? 26.438 -12.917 -44.701 1.00 37.47 156 ARG A O 1
ATOM 1167 N N . ALA A 1 157 ? 26.065 -14.084 -46.629 1.00 35.41 157 ALA A N 1
ATOM 1168 C CA . ALA A 1 157 ? 24.609 -14.141 -46.671 1.00 35.41 157 ALA A CA 1
ATOM 1169 C C . ALA A 1 157 ? 24.082 -15.282 -45.790 1.00 35.41 157 ALA A C 1
ATOM 1171 O O . ALA A 1 157 ? 24.864 -16.237 -45.551 1.00 35.41 157 ALA A O 1
#